Protein AF-A0A821UIB6-F1 (afdb_monomer_lite)

pLDDT: mean 70.2, std 10.63, range [47.53, 89.62]

Structure (mmCIF, N/CA/C/O backbone):
data_AF-A0A821UIB6-F1
#
_entry.id   AF-A0A821UIB6-F1
#
loop_
_atom_site.group_PDB
_atom_site.id
_atom_site.type_symbol
_atom_site.label_atom_id
_atom_site.label_alt_id
_atom_site.label_comp_id
_atom_site.label_asym_id
_atom_site.label_entity_id
_atom_site.label_seq_id
_atom_site.pdbx_PDB_ins_code
_atom_site.Cartn_x
_atom_site.Cartn_y
_atom_site.Cartn_z
_atom_site.occupancy
_atom_site.B_iso_or_equiv
_atom_site.auth_seq_id
_atom_site.auth_comp_id
_atom_site.auth_asym_id
_atom_site.auth_atom_id
_atom_site.pdbx_PDB_model_num
ATOM 1 N N . MET A 1 1 ? 37.475 3.887 54.263 1.00 48.19 1 MET A N 1
ATOM 2 C CA . MET A 1 1 ? 37.585 2.931 53.140 1.00 48.19 1 MET A CA 1
ATOM 3 C C . MET A 1 1 ? 36.994 3.563 51.880 1.00 48.19 1 MET A C 1
ATOM 5 O O . MET A 1 1 ? 35.803 3.819 51.875 1.00 48.19 1 MET A O 1
ATOM 9 N N . GLY A 1 2 ? 37.837 3.840 50.873 1.00 56.50 2 GLY A N 1
ATOM 10 C CA . GLY A 1 2 ? 37.482 4.060 49.458 1.00 56.50 2 GLY A CA 1
ATOM 11 C C . GLY A 1 2 ? 36.902 5.422 49.046 1.00 56.50 2 GLY A C 1
ATOM 12 O O . GLY A 1 2 ? 35.690 5.590 49.051 1.00 56.50 2 GLY A O 1
ATOM 13 N N . ALA A 1 3 ? 37.747 6.365 48.605 1.00 65.38 3 ALA A N 1
ATOM 14 C CA . ALA A 1 3 ? 37.301 7.509 47.800 1.00 65.38 3 ALA A CA 1
ATOM 15 C C . ALA A 1 3 ? 36.894 7.033 46.383 1.00 65.38 3 ALA A C 1
ATOM 17 O O . ALA A 1 3 ? 37.624 6.223 45.803 1.00 65.38 3 ALA A O 1
ATOM 18 N N . PRO A 1 4 ? 35.761 7.488 45.814 1.00 65.81 4 PRO A N 1
ATOM 19 C CA . PRO A 1 4 ? 35.367 7.129 44.451 1.00 65.81 4 PRO A CA 1
ATOM 20 C C . PRO A 1 4 ? 36.369 7.687 43.419 1.00 65.81 4 PRO A C 1
ATOM 22 O O . PRO A 1 4 ? 36.900 8.781 43.622 1.00 65.81 4 PRO A O 1
ATOM 25 N N . PRO A 1 5 ? 36.650 6.958 42.321 1.00 66.06 5 PRO A N 1
ATOM 26 C CA . PRO A 1 5 ? 37.671 7.345 41.354 1.00 66.06 5 PRO A CA 1
ATOM 27 C C . PRO A 1 5 ? 37.282 8.624 40.605 1.00 66.06 5 PRO A C 1
ATOM 29 O O . PRO A 1 5 ? 36.197 8.734 40.032 1.00 66.06 5 PRO A O 1
ATOM 32 N N . THR A 1 6 ? 38.206 9.581 40.594 1.00 67.56 6 THR A N 1
ATOM 33 C CA . THR A 1 6 ? 38.126 10.839 39.853 1.00 67.56 6 THR A CA 1
ATOM 34 C C . THR A 1 6 ? 38.127 10.550 38.353 1.00 67.56 6 THR A C 1
ATOM 36 O O . THR A 1 6 ? 39.151 10.178 37.782 1.00 67.56 6 THR A O 1
ATOM 39 N N . VAL A 1 7 ? 36.981 10.708 37.694 1.00 62.66 7 VAL A N 1
ATOM 40 C CA . VAL A 1 7 ? 36.903 10.614 36.232 1.00 62.66 7 VAL A CA 1
ATOM 41 C C . VAL A 1 7 ? 37.411 11.932 35.653 1.00 62.66 7 VAL A C 1
ATOM 43 O O . VAL A 1 7 ? 36.726 12.950 35.709 1.00 62.66 7 VAL A O 1
ATOM 46 N N . ALA A 1 8 ? 38.634 11.924 35.123 1.00 61.12 8 ALA A N 1
ATOM 47 C CA . ALA A 1 8 ? 39.167 13.044 34.360 1.00 61.12 8 ALA A CA 1
ATOM 48 C C . ALA A 1 8 ? 38.362 13.196 33.053 1.00 61.12 8 ALA A C 1
ATOM 50 O O . ALA A 1 8 ? 38.249 12.223 32.299 1.00 61.12 8 ALA A O 1
ATOM 51 N N . PRO A 1 9 ? 37.788 14.374 32.752 1.00 61.47 9 PRO A N 1
ATOM 52 C CA . PRO A 1 9 ? 37.114 14.586 31.480 1.00 61.47 9 PRO A CA 1
ATOM 53 C C . PRO A 1 9 ? 38.141 14.530 30.341 1.00 61.47 9 PRO A C 1
ATOM 55 O O . PRO A 1 9 ? 39.069 15.335 30.284 1.00 61.47 9 PRO A O 1
ATOM 58 N N . MET A 1 10 ? 37.976 13.572 29.426 1.00 54.94 10 MET A N 1
ATOM 59 C CA . MET A 1 10 ? 38.761 13.499 28.195 1.00 54.94 10 MET A CA 1
ATOM 60 C C . MET A 1 10 ? 38.297 14.610 27.249 1.00 54.94 10 MET A C 1
ATOM 62 O O . MET A 1 10 ? 37.243 14.527 26.620 1.00 54.94 10 MET A O 1
ATOM 66 N N . THR A 1 11 ? 39.084 15.677 27.180 1.00 58.53 11 THR A N 1
ATOM 67 C CA . THR A 1 11 ? 38.925 16.788 26.246 1.00 58.53 11 THR A CA 1
ATOM 68 C C . THR A 1 11 ? 39.473 16.398 24.873 1.00 58.53 11 THR A C 1
ATOM 70 O O . THR A 1 11 ? 40.671 16.195 24.698 1.00 58.53 11 THR A O 1
ATOM 73 N N . SER A 1 12 ? 38.613 16.337 23.853 1.00 56.41 12 SER A N 1
ATOM 74 C CA . SER A 1 12 ? 39.057 16.429 22.458 1.00 56.41 12 SER A CA 1
ATOM 75 C C . SER A 1 12 ? 38.206 17.444 21.698 1.00 56.41 12 SER A C 1
ATOM 77 O O . SER A 1 12 ? 37.132 17.137 21.184 1.00 56.41 12 SER A O 1
ATOM 79 N N . GLY A 1 13 ? 38.705 18.671 21.647 1.00 47.53 13 GLY A N 1
ATOM 80 C CA . GLY A 1 13 ? 38.181 19.773 20.853 1.00 47.53 13 GLY A CA 1
ATOM 81 C C . GLY A 1 13 ? 39.009 21.002 21.189 1.00 47.53 13 GLY A C 1
ATOM 82 O O . GLY A 1 13 ? 39.041 21.399 22.348 1.00 47.53 13 GLY A O 1
ATOM 83 N N . ALA A 1 14 ? 39.752 21.538 20.216 1.00 60.16 14 ALA A N 1
ATOM 84 C CA . ALA A 1 14 ? 40.573 22.730 20.413 1.00 60.16 14 ALA A CA 1
ATOM 85 C C . ALA A 1 14 ? 39.730 23.840 21.061 1.00 60.16 14 ALA A C 1
ATOM 87 O O . ALA A 1 14 ? 38.625 24.120 20.592 1.00 60.16 14 ALA A O 1
ATOM 88 N N . ALA A 1 15 ? 40.236 24.397 22.165 1.00 56.16 15 ALA A N 1
ATOM 89 C CA . ALA A 1 15 ? 39.497 25.317 23.016 1.00 56.16 15 ALA A CA 1
ATOM 90 C C . ALA A 1 15 ? 38.978 26.518 22.202 1.00 56.16 15 ALA A C 1
ATOM 92 O O . ALA A 1 15 ? 39.762 27.124 21.466 1.00 56.16 15 ALA A O 1
ATOM 93 N N . PRO A 1 16 ? 37.683 26.869 22.308 1.00 56.22 16 PRO A N 1
ATOM 94 C CA . PRO A 1 16 ? 37.189 28.123 21.762 1.00 56.22 16 PRO A CA 1
ATOM 95 C C . PRO A 1 16 ? 37.888 29.273 22.490 1.00 56.22 16 PRO A C 1
ATOM 97 O O . PRO A 1 16 ? 37.825 29.363 23.715 1.00 56.22 16 PRO A O 1
ATOM 100 N N . THR A 1 17 ? 38.583 30.135 21.753 1.00 62.94 17 THR A N 1
ATOM 101 C CA . THR A 1 17 ? 39.105 31.387 22.303 1.00 62.94 17 THR A CA 1
ATOM 102 C C . THR A 1 17 ? 37.937 32.352 22.468 1.00 62.94 17 THR A C 1
ATOM 104 O O . THR A 1 17 ? 37.183 32.577 21.521 1.00 62.94 17 THR A O 1
ATOM 107 N N . VAL A 1 18 ? 37.752 32.844 23.691 1.00 55.81 18 VAL A N 1
ATOM 108 C CA . VAL A 1 18 ? 36.737 33.841 24.039 1.00 55.81 18 VAL A CA 1
ATOM 109 C C . VAL A 1 18 ? 37.412 35.204 23.9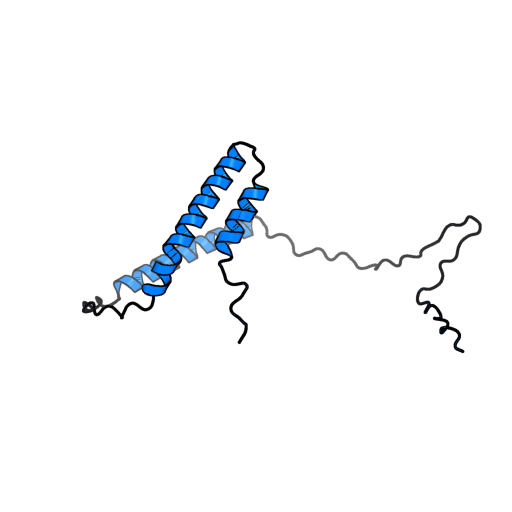50 1.00 55.81 18 VAL A C 1
ATOM 111 O O . VAL A 1 18 ? 38.425 35.417 24.617 1.00 55.81 18 VAL A O 1
ATOM 114 N N . ASP A 1 19 ? 36.888 36.090 23.107 1.00 61.47 19 ASP A N 1
ATOM 115 C CA . ASP A 1 19 ? 37.375 37.471 23.013 1.00 61.47 19 ASP A CA 1
ATOM 116 C C . ASP A 1 19 ? 36.957 38.260 24.276 1.00 61.47 19 ASP A C 1
ATOM 118 O O . ASP A 1 19 ? 36.063 37.828 25.003 1.00 61.47 19 ASP A O 1
ATOM 122 N N . GLU A 1 20 ? 37.574 39.412 24.567 1.00 64.12 20 GLU A N 1
ATOM 123 C CA . GLU A 1 20 ? 37.358 40.175 25.823 1.00 64.12 20 GLU A CA 1
ATOM 124 C C . GLU A 1 20 ? 35.892 40.607 26.066 1.00 64.12 20 GLU A C 1
ATOM 126 O O . GLU A 1 20 ? 35.509 40.925 27.189 1.00 64.12 20 GLU A O 1
ATOM 131 N N . GLU A 1 21 ? 35.044 40.533 25.037 1.00 67.56 21 GLU A N 1
ATOM 132 C CA . GLU A 1 21 ? 33.600 40.804 25.085 1.00 67.56 21 GLU A CA 1
ATOM 133 C C . GLU A 1 21 ? 32.722 39.536 25.199 1.00 67.56 21 GLU A C 1
ATOM 135 O O . GLU A 1 21 ? 31.495 39.615 25.159 1.00 67.56 21 GLU A O 1
ATOM 140 N N . GLY A 1 22 ? 33.315 38.347 25.349 1.00 61.38 22 GLY A N 1
ATOM 141 C CA . GLY A 1 22 ? 32.582 37.094 25.569 1.00 61.38 22 GLY A CA 1
ATOM 142 C C . GLY A 1 22 ? 32.118 36.362 24.302 1.00 61.38 22 GLY A C 1
ATOM 143 O O . GLY A 1 22 ? 31.406 35.360 24.402 1.00 61.38 22 GLY A O 1
ATOM 144 N N . PHE A 1 23 ? 32.508 36.815 23.108 1.00 66.06 23 PHE A N 1
ATOM 145 C CA . PHE A 1 23 ? 32.140 36.160 21.850 1.00 66.06 23 PHE A CA 1
ATOM 146 C C . PHE A 1 23 ? 33.107 35.023 21.491 1.00 66.06 23 PHE A C 1
ATOM 148 O O . PHE A 1 23 ? 34.322 35.140 21.636 1.00 66.06 23 PHE A O 1
ATOM 155 N N . ILE A 1 24 ? 32.555 33.906 21.005 1.00 68.81 24 ILE A N 1
ATOM 156 C CA . ILE A 1 24 ? 33.326 32.752 20.527 1.00 68.81 24 ILE A CA 1
ATOM 157 C C . ILE A 1 24 ? 33.501 32.870 19.012 1.00 68.81 24 ILE A C 1
ATOM 159 O O . ILE A 1 24 ? 32.530 32.766 18.257 1.00 68.81 24 ILE A O 1
ATOM 163 N N . THR A 1 25 ? 34.738 33.017 18.543 1.00 68.31 25 THR A N 1
ATOM 164 C CA . THR A 1 25 ? 35.051 33.050 17.110 1.00 68.31 25 THR A CA 1
ATOM 165 C C . THR A 1 25 ? 35.325 31.642 16.562 1.00 68.31 25 THR A C 1
ATOM 167 O O . THR A 1 25 ? 36.347 31.014 16.831 1.00 68.31 25 THR A O 1
ATOM 170 N N . VAL A 1 26 ? 34.405 31.116 15.740 1.00 75.62 26 VAL A N 1
ATOM 171 C CA . VAL A 1 26 ? 34.537 29.789 15.105 1.00 75.62 26 VAL A CA 1
ATOM 172 C C . VAL A 1 26 ? 35.012 29.927 13.655 1.00 75.62 26 VAL A C 1
ATOM 174 O O . VAL A 1 26 ? 34.291 30.414 12.784 1.00 75.62 26 VAL A O 1
ATOM 177 N N . ARG A 1 27 ? 36.229 29.455 13.349 1.00 71.31 27 ARG A N 1
ATOM 178 C CA . ARG A 1 27 ? 36.763 29.446 11.973 1.00 71.31 27 ARG A CA 1
ATOM 179 C C . ARG A 1 27 ? 36.246 28.232 11.196 1.00 71.31 27 ARG A C 1
ATOM 181 O O . ARG A 1 27 ? 36.767 27.127 11.330 1.00 71.31 27 ARG A O 1
ATOM 188 N N . HIS A 1 28 ? 35.266 28.435 10.318 1.00 71.69 28 HIS A N 1
ATOM 189 C CA . HIS A 1 28 ? 34.801 27.390 9.401 1.00 71.69 28 HIS A CA 1
ATOM 190 C C . HIS A 1 28 ? 35.640 27.338 8.115 1.00 71.69 28 HIS A C 1
ATOM 192 O O . HIS A 1 28 ? 35.744 28.317 7.377 1.00 71.69 28 HIS A O 1
ATOM 198 N N . ARG A 1 29 ? 36.201 26.163 7.793 1.00 75.75 29 ARG A N 1
ATOM 199 C CA . ARG A 1 29 ? 36.862 25.907 6.503 1.00 75.75 29 ARG A CA 1
ATOM 200 C C . ARG A 1 29 ? 35.861 25.309 5.515 1.00 75.75 29 ARG A C 1
ATOM 202 O O . ARG A 1 29 ? 35.551 24.122 5.588 1.00 75.75 29 ARG A O 1
ATOM 209 N N . THR A 1 30 ? 35.379 26.100 4.561 1.00 75.12 30 THR A N 1
ATOM 210 C CA . THR A 1 30 ? 34.566 25.579 3.452 1.00 75.12 30 THR A CA 1
ATOM 211 C C . THR A 1 30 ? 35.466 24.997 2.358 1.00 75.12 30 THR A C 1
ATOM 213 O O . THR A 1 30 ? 36.531 25.532 2.038 1.00 75.12 30 THR A O 1
ATOM 216 N N . ARG A 1 31 ? 35.075 23.852 1.782 1.00 75.56 31 ARG A N 1
ATOM 217 C CA . ARG A 1 31 ? 35.792 23.279 0.633 1.00 75.56 31 ARG A CA 1
ATOM 218 C C . ARG A 1 31 ? 35.533 24.163 -0.588 1.00 75.56 31 ARG A C 1
ATOM 220 O O . ARG A 1 31 ? 34.390 24.274 -1.021 1.00 75.56 31 ARG A O 1
ATOM 227 N N . ARG A 1 32 ? 36.586 24.727 -1.193 1.00 72.81 32 ARG A N 1
ATOM 228 C CA . ARG A 1 32 ? 36.528 25.374 -2.519 1.00 72.81 32 ARG A CA 1
ATOM 229 C C . ARG A 1 32 ? 36.442 24.312 -3.623 1.00 72.81 32 ARG A C 1
ATOM 231 O O . ARG A 1 32 ? 37.330 24.188 -4.456 1.00 72.81 32 ARG A O 1
ATOM 238 N N . GLY A 1 33 ? 35.421 23.464 -3.569 1.00 77.00 33 GLY A N 1
ATOM 239 C CA . GLY A 1 33 ? 35.109 22.535 -4.649 1.00 77.00 33 GLY A CA 1
ATOM 240 C C . GLY A 1 33 ? 34.140 23.203 -5.614 1.00 77.00 33 GLY A C 1
ATOM 241 O O . GLY A 1 33 ? 33.100 23.696 -5.184 1.00 77.00 33 GLY A O 1
ATOM 242 N N . GLY A 1 34 ? 34.458 23.222 -6.909 1.00 77.75 34 GLY A N 1
ATOM 243 C CA . GLY A 1 34 ? 33.495 23.643 -7.924 1.00 77.75 34 GLY A CA 1
ATOM 244 C C . GLY A 1 34 ? 32.241 22.766 -7.861 1.00 77.75 34 GLY A C 1
ATOM 245 O O . GLY A 1 34 ? 32.342 21.537 -7.813 1.00 77.75 34 GLY A O 1
ATOM 246 N N . ARG A 1 35 ? 31.052 23.382 -7.863 1.00 73.50 3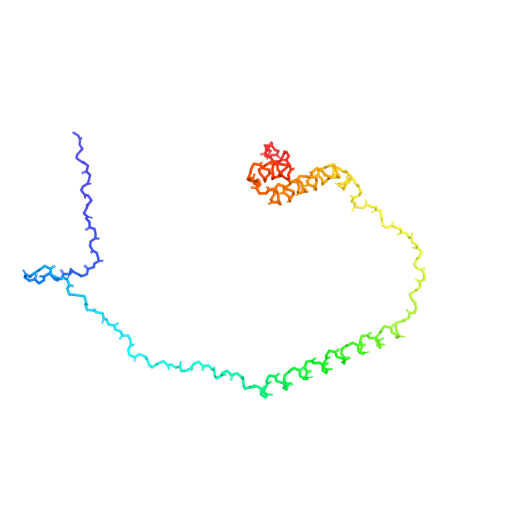5 ARG A N 1
ATOM 247 C CA . ARG A 1 35 ? 29.786 22.658 -8.049 1.00 73.50 35 ARG A CA 1
ATOM 248 C C . ARG A 1 35 ? 29.781 22.093 -9.467 1.00 73.50 35 ARG A C 1
ATOM 250 O O . ARG A 1 35 ? 29.431 22.800 -10.411 1.00 73.50 35 ARG A O 1
ATOM 257 N N . LYS A 1 36 ? 30.187 20.829 -9.632 1.00 76.12 36 LYS A N 1
ATOM 258 C CA . LYS A 1 36 ? 29.960 20.114 -10.893 1.00 76.12 36 LYS A CA 1
ATOM 259 C C . LYS A 1 36 ? 28.458 20.157 -11.172 1.00 76.12 36 LYS A C 1
ATOM 261 O O . LYS A 1 36 ? 27.663 19.763 -10.319 1.00 76.12 36 LYS A O 1
ATOM 266 N N . ARG A 1 37 ? 28.074 20.700 -12.330 1.00 75.25 37 ARG A N 1
ATOM 267 C CA . ARG A 1 37 ? 26.682 20.660 -12.789 1.00 75.25 37 ARG A CA 1
ATOM 268 C C . ARG A 1 37 ? 26.291 19.183 -12.898 1.00 75.25 37 ARG A C 1
ATOM 270 O O . ARG A 1 37 ? 27.064 18.393 -13.436 1.00 75.25 37 ARG A O 1
ATOM 277 N N . GLY A 1 38 ? 25.148 18.813 -12.322 1.00 75.00 38 GLY A N 1
ATOM 278 C CA . GLY A 1 38 ? 24.583 17.476 -12.505 1.00 75.00 38 GLY A CA 1
ATOM 279 C C . GLY A 1 38 ? 24.308 17.206 -13.989 1.00 75.00 38 GLY A C 1
ATOM 280 O O . GLY A 1 38 ? 24.298 18.155 -14.780 1.00 75.00 38 GLY A O 1
ATOM 281 N N . PRO A 1 39 ? 24.118 15.938 -14.386 1.00 76.44 39 PRO A N 1
ATOM 282 C CA . PRO A 1 39 ? 23.803 15.601 -15.771 1.00 76.44 39 PRO A CA 1
ATOM 283 C C . PRO A 1 39 ? 22.602 16.425 -16.252 1.00 76.44 39 PRO A C 1
ATOM 285 O O . PRO A 1 39 ? 21.634 16.611 -15.512 1.00 76.44 39 PRO A O 1
ATOM 288 N N . ALA A 1 40 ? 22.704 16.964 -17.470 1.00 72.81 40 ALA A N 1
ATOM 289 C CA . ALA A 1 40 ? 21.653 17.776 -18.066 1.00 72.81 40 ALA A CA 1
ATOM 290 C C . ALA A 1 40 ? 20.341 16.982 -18.092 1.00 72.81 40 ALA A C 1
ATOM 292 O O . ALA A 1 40 ? 20.331 15.807 -18.462 1.00 72.81 40 ALA A O 1
ATOM 293 N N . ALA A 1 41 ? 19.246 17.622 -17.679 1.00 65.69 41 ALA A N 1
ATOM 294 C CA . ALA A 1 41 ? 17.927 17.017 -17.766 1.00 65.69 41 ALA A CA 1
ATOM 295 C C . ALA A 1 41 ? 17.658 16.607 -19.229 1.00 65.69 41 ALA A C 1
ATOM 297 O O . ALA A 1 41 ? 17.958 17.391 -20.136 1.00 65.69 41 ALA A O 1
ATOM 298 N N . PRO A 1 42 ? 17.138 15.391 -1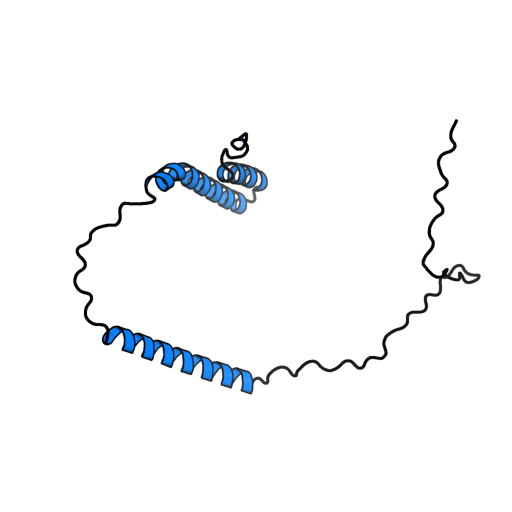9.476 1.00 63.50 42 PRO A N 1
ATOM 299 C CA . PRO A 1 42 ? 16.883 14.916 -20.828 1.00 63.50 42 PRO A CA 1
ATOM 300 C C . PRO A 1 42 ? 15.898 15.855 -21.524 1.00 63.50 42 PRO A C 1
ATOM 302 O O . PRO A 1 42 ? 14.855 16.199 -20.960 1.00 63.50 42 PRO A O 1
ATOM 305 N N . SER A 1 43 ? 16.247 16.275 -22.742 1.00 79.06 43 SER A N 1
ATOM 306 C CA . SER A 1 43 ? 15.437 17.201 -23.530 1.00 79.06 43 SER A CA 1
ATOM 307 C C . SER A 1 43 ? 14.047 16.621 -23.799 1.00 79.06 43 SER A C 1
ATOM 309 O O . SER A 1 43 ? 13.871 15.405 -23.885 1.00 79.06 43 SER A O 1
ATOM 311 N N . LEU A 1 44 ? 13.050 17.495 -23.946 1.00 75.31 44 LEU A N 1
ATOM 312 C CA . LEU A 1 44 ? 11.664 17.091 -24.214 1.00 75.31 44 LEU A CA 1
ATOM 313 C C . LEU A 1 44 ? 11.563 16.190 -25.461 1.00 75.31 44 LEU A C 1
ATOM 315 O O . LEU A 1 44 ? 10.905 15.156 -25.417 1.00 75.31 44 LEU A O 1
ATOM 319 N N . ALA A 1 45 ? 12.348 16.482 -26.502 1.00 73.50 45 ALA A N 1
ATOM 320 C CA . ALA A 1 45 ? 12.451 15.644 -27.699 1.00 73.50 45 ALA A CA 1
ATOM 321 C C . ALA A 1 45 ? 12.985 14.222 -27.413 1.00 73.50 45 ALA A C 1
ATOM 323 O O . ALA A 1 45 ? 12.532 13.250 -28.015 1.00 73.50 45 ALA A O 1
ATOM 324 N N . ALA A 1 46 ? 13.920 14.069 -26.467 1.00 72.50 46 ALA A N 1
ATOM 325 C CA . ALA A 1 46 ? 14.443 12.757 -26.079 1.00 72.50 46 ALA A CA 1
ATOM 326 C C . ALA A 1 46 ? 13.414 11.932 -25.283 1.00 72.50 46 ALA A C 1
ATOM 328 O O . ALA A 1 46 ? 13.398 10.703 -25.371 1.00 72.50 46 ALA A O 1
ATOM 329 N N . GLN A 1 47 ? 12.530 12.594 -24.531 1.00 75.19 47 GLN A N 1
ATOM 330 C CA . GLN A 1 47 ? 11.463 11.929 -23.778 1.00 75.19 47 GLN A CA 1
ATOM 331 C C . GLN A 1 47 ? 10.336 11.444 -24.700 1.00 75.19 47 GLN A C 1
ATOM 333 O O . GLN A 1 47 ? 9.827 10.337 -24.520 1.00 75.19 47 GLN A O 1
ATOM 338 N N . GLU A 1 48 ? 9.994 12.222 -25.726 1.00 81.06 48 GLU A N 1
ATOM 339 C CA . GLU A 1 48 ? 8.986 11.847 -26.724 1.00 81.06 48 GLU A CA 1
ATOM 340 C C . GLU A 1 48 ? 9.447 10.671 -27.594 1.00 81.06 48 GLU A C 1
ATOM 342 O O . GLU A 1 48 ? 8.697 9.706 -27.768 1.00 81.06 48 GLU A O 1
ATOM 347 N N . ALA A 1 49 ? 10.707 10.679 -28.044 1.00 74.50 49 ALA A N 1
ATOM 348 C CA . ALA A 1 49 ? 11.290 9.560 -28.786 1.00 74.50 49 ALA A CA 1
ATOM 349 C C . ALA A 1 49 ? 11.349 8.269 -27.945 1.00 74.50 49 ALA A C 1
ATOM 351 O O . ALA A 1 49 ? 11.011 7.188 -28.431 1.00 74.50 49 ALA A O 1
ATOM 352 N N . SER A 1 50 ? 11.713 8.384 -26.662 1.00 74.69 50 SER A N 1
ATOM 353 C CA . SER A 1 50 ? 11.742 7.248 -25.729 1.00 74.69 50 SER A CA 1
ATOM 354 C C . SER A 1 50 ? 10.342 6.667 -25.486 1.00 74.69 50 SER A C 1
ATOM 356 O O . SER A 1 50 ? 10.153 5.448 -25.487 1.00 74.69 50 SER A O 1
ATOM 358 N N . ARG A 1 51 ? 9.321 7.527 -25.370 1.00 79.75 51 ARG A N 1
ATOM 359 C CA . ARG A 1 51 ? 7.922 7.102 -25.223 1.00 79.75 51 ARG A CA 1
ATOM 360 C C . ARG A 1 51 ? 7.400 6.389 -26.471 1.00 79.75 51 ARG A C 1
ATOM 362 O O . ARG A 1 51 ? 6.754 5.351 -26.336 1.00 79.75 51 ARG A O 1
ATOM 369 N N . ALA A 1 52 ? 7.682 6.914 -27.664 1.00 79.69 52 ALA A N 1
ATOM 370 C CA . ALA A 1 52 ? 7.290 6.270 -28.917 1.00 79.69 52 ALA A CA 1
ATOM 371 C C . ALA A 1 52 ? 7.943 4.883 -29.054 1.00 79.69 52 ALA A C 1
ATOM 373 O O . ALA A 1 52 ? 7.249 3.895 -29.296 1.00 79.69 52 ALA A O 1
ATOM 374 N N . ALA A 1 53 ? 9.250 4.778 -28.791 1.00 76.50 53 ALA A N 1
ATOM 375 C CA . ALA A 1 53 ? 9.975 3.508 -28.824 1.00 76.50 53 ALA A CA 1
ATOM 376 C C . ALA A 1 53 ? 9.403 2.468 -27.841 1.00 76.50 53 ALA A C 1
ATOM 378 O O . ALA A 1 53 ? 9.253 1.296 -28.194 1.00 76.50 53 ALA A O 1
ATOM 379 N N . ALA A 1 54 ? 9.017 2.894 -26.634 1.00 76.75 54 ALA A N 1
ATOM 380 C CA . ALA A 1 54 ? 8.408 2.013 -25.641 1.00 76.75 54 ALA A CA 1
ATOM 381 C C . ALA A 1 54 ? 7.049 1.454 -26.102 1.00 76.75 54 ALA A C 1
ATOM 383 O O . ALA A 1 54 ? 6.780 0.266 -25.921 1.00 76.75 54 ALA A O 1
ATOM 384 N N . LEU A 1 55 ? 6.206 2.273 -26.739 1.00 82.62 55 LEU A N 1
ATOM 385 C CA . LEU A 1 55 ? 4.909 1.823 -27.258 1.00 82.62 55 LEU A CA 1
ATOM 386 C C . LEU A 1 55 ? 5.069 0.825 -28.414 1.00 82.62 55 LEU A C 1
ATOM 388 O O . LEU A 1 55 ? 4.373 -0.194 -28.448 1.00 82.62 55 LEU A O 1
ATOM 392 N N . HIS A 1 56 ? 6.027 1.063 -29.314 1.00 82.62 56 HIS A N 1
ATOM 393 C CA . HIS A 1 56 ? 6.333 0.128 -30.398 1.00 82.62 56 HIS A CA 1
ATOM 394 C C . HIS A 1 56 ? 6.837 -1.223 -29.865 1.00 82.62 56 HIS A C 1
ATOM 396 O O . HIS A 1 56 ? 6.354 -2.269 -30.304 1.00 82.62 56 HIS A O 1
ATOM 402 N N . ALA A 1 57 ? 7.715 -1.226 -28.858 1.00 83.81 57 ALA A N 1
ATOM 403 C CA . ALA A 1 57 ? 8.232 -2.456 -28.255 1.00 83.81 57 ALA A CA 1
ATOM 404 C C . ALA A 1 57 ? 7.139 -3.297 -27.566 1.00 83.81 57 ALA A C 1
ATOM 406 O O . ALA A 1 57 ? 7.101 -4.516 -27.733 1.00 83.81 57 ALA A O 1
ATOM 407 N N . VAL A 1 58 ? 6.211 -2.658 -26.844 1.00 84.25 58 VAL A N 1
ATOM 408 C CA . VAL A 1 58 ? 5.096 -3.359 -26.181 1.00 84.25 58 VAL A CA 1
ATOM 409 C C . VAL A 1 58 ? 4.149 -3.986 -27.206 1.00 84.25 58 VAL A C 1
ATOM 411 O O . VAL A 1 58 ? 3.723 -5.127 -27.031 1.00 84.25 58 VAL A O 1
ATOM 414 N N . SER A 1 59 ? 3.853 -3.281 -28.302 1.00 85.38 59 SER A N 1
ATOM 415 C CA . SER A 1 59 ? 2.997 -3.824 -29.366 1.00 85.38 59 SER A CA 1
ATOM 416 C C . SER A 1 59 ? 3.609 -5.062 -30.039 1.00 85.38 59 SER A C 1
ATOM 418 O O . SER A 1 59 ? 2.901 -6.038 -30.294 1.00 85.38 59 SER A O 1
ATOM 420 N N . ALA A 1 60 ? 4.931 -5.069 -30.237 1.00 83.75 60 ALA A N 1
ATOM 421 C CA . ALA A 1 60 ? 5.654 -6.211 -30.784 1.00 83.75 60 ALA A CA 1
ATOM 422 C C . ALA A 1 60 ? 5.685 -7.407 -29.811 1.00 83.75 60 ALA A C 1
ATOM 424 O O . ALA A 1 60 ? 5.504 -8.546 -30.242 1.00 83.75 60 ALA A O 1
ATOM 425 N N . ASP A 1 61 ? 5.849 -7.172 -28.502 1.00 84.19 61 ASP A N 1
ATOM 426 C CA . ASP A 1 61 ? 5.823 -8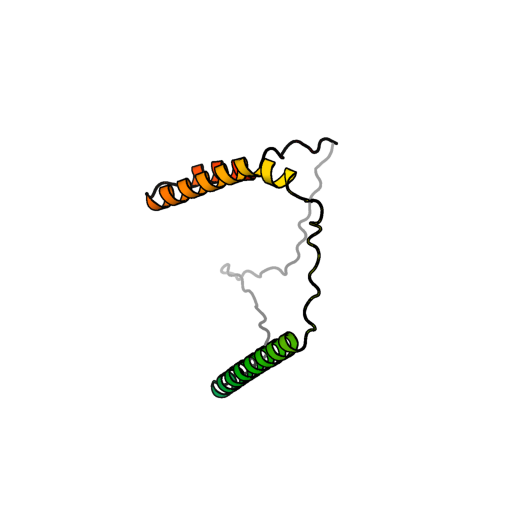.245 -27.492 1.00 84.19 61 ASP A CA 1
ATOM 427 C C . ASP A 1 61 ? 4.444 -8.918 -27.401 1.00 84.19 61 ASP A C 1
ATOM 429 O O . ASP A 1 61 ? 4.334 -10.146 -27.364 1.00 84.19 61 ASP A O 1
ATOM 433 N N . VAL A 1 62 ? 3.368 -8.125 -27.447 1.00 86.75 62 VAL A N 1
ATOM 434 C CA . VAL A 1 62 ? 1.993 -8.647 -27.448 1.00 86.75 62 VAL A CA 1
ATOM 435 C C . VAL A 1 62 ? 1.716 -9.474 -28.707 1.00 86.75 62 VAL A C 1
ATOM 437 O O . VAL A 1 62 ? 1.144 -10.563 -28.601 1.00 86.75 62 VAL A O 1
ATOM 440 N N . ALA A 1 63 ? 2.165 -9.016 -29.879 1.00 81.44 63 ALA A N 1
ATOM 441 C CA . ALA A 1 63 ? 2.017 -9.756 -31.133 1.00 81.44 63 ALA A CA 1
ATOM 442 C C . ALA A 1 63 ? 2.784 -11.092 -31.115 1.00 81.44 63 ALA A C 1
ATOM 444 O O . ALA A 1 63 ? 2.235 -12.130 -31.494 1.00 81.44 63 ALA A O 1
ATOM 445 N N . ASN A 1 64 ? 4.016 -11.102 -30.598 1.00 81.81 64 ASN A N 1
ATOM 446 C CA . ASN A 1 64 ? 4.821 -12.319 -30.474 1.00 81.81 64 ASN A CA 1
ATOM 447 C C . ASN A 1 64 ? 4.228 -13.310 -29.463 1.00 81.81 64 ASN A C 1
ATOM 449 O O . ASN A 1 64 ? 4.205 -14.518 -29.717 1.00 81.81 64 ASN A O 1
ATOM 453 N N . ARG A 1 65 ? 3.681 -12.817 -28.345 1.00 76.44 65 ARG A N 1
ATOM 454 C CA . ARG A 1 65 ? 2.990 -13.658 -27.357 1.00 76.44 65 ARG A CA 1
ATOM 455 C C . ARG A 1 65 ? 1.714 -14.278 -27.928 1.00 76.44 65 ARG A C 1
ATOM 457 O O . ARG A 1 65 ? 1.452 -15.456 -27.688 1.00 76.44 65 ARG A O 1
ATOM 464 N N . ALA A 1 66 ? 0.946 -13.518 -28.708 1.00 75.50 66 ALA A N 1
ATOM 465 C CA . ALA A 1 66 ? -0.241 -14.027 -29.390 1.00 75.50 66 ALA A CA 1
ATOM 466 C C . ALA A 1 66 ? 0.118 -15.099 -30.437 1.00 75.50 66 ALA A C 1
ATOM 468 O O . ALA A 1 66 ? -0.528 -16.144 -30.492 1.00 75.50 66 ALA A O 1
ATOM 469 N N . ALA A 1 67 ? 1.192 -14.893 -31.205 1.00 74.06 67 ALA A N 1
ATOM 470 C CA . ALA A 1 67 ? 1.676 -15.869 -32.182 1.00 74.06 67 ALA A CA 1
ATOM 471 C C . ALA A 1 67 ? 2.225 -17.159 -31.537 1.00 74.06 67 ALA A C 1
ATOM 473 O O . ALA A 1 67 ? 2.124 -18.238 -32.122 1.00 74.06 67 ALA A O 1
ATOM 474 N N . ALA A 1 68 ? 2.790 -17.074 -30.329 1.00 70.88 68 ALA A N 1
ATOM 475 C CA . ALA A 1 68 ? 3.234 -18.247 -29.576 1.00 70.88 68 ALA A CA 1
ATOM 476 C C . ALA A 1 68 ? 2.055 -19.090 -29.055 1.00 70.88 68 ALA A C 1
ATOM 478 O O . ALA A 1 68 ? 2.141 -20.317 -29.021 1.00 70.88 68 ALA A O 1
ATOM 479 N N . ALA A 1 69 ? 0.938 -18.451 -28.692 1.00 68.31 69 ALA A N 1
ATOM 480 C CA . ALA A 1 69 ? -0.252 -19.138 -28.194 1.00 68.31 69 ALA A CA 1
ATOM 481 C C . ALA A 1 69 ? -0.993 -19.937 -29.282 1.00 68.31 69 ALA A C 1
ATOM 483 O O . ALA A 1 69 ? -1.571 -20.979 -28.985 1.00 68.31 69 ALA A O 1
ATOM 484 N N . THR A 1 70 ? -0.959 -19.489 -30.541 1.00 66.38 70 THR A N 1
ATOM 485 C CA . THR A 1 70 ? -1.667 -20.145 -31.658 1.00 66.38 70 THR A CA 1
ATOM 486 C C . THR A 1 70 ? -0.907 -21.318 -32.280 1.00 66.38 70 THR A C 1
ATOM 488 O O . THR A 1 70 ? -1.507 -22.118 -32.993 1.00 66.38 70 THR A O 1
ATOM 491 N N . LYS A 1 71 ? 0.394 -21.460 -31.993 1.00 66.50 71 LYS A N 1
ATOM 492 C CA . LYS A 1 71 ? 1.222 -22.604 -32.421 1.00 66.50 71 LYS A CA 1
ATOM 493 C C . LYS A 1 71 ? 1.347 -23.704 -31.363 1.00 66.50 71 LYS A C 1
ATOM 495 O O . LYS A 1 71 ? 1.997 -24.716 -31.619 1.00 66.50 71 LYS A O 1
ATOM 500 N N . ALA A 1 72 ? 0.762 -23.520 -30.180 1.00 56.19 72 ALA A N 1
ATOM 501 C CA . ALA A 1 72 ? 0.783 -24.542 -29.145 1.00 56.19 72 ALA A CA 1
ATOM 502 C C . ALA A 1 72 ? -0.141 -25.711 -29.551 1.00 56.19 72 ALA A C 1
ATOM 504 O O . ALA A 1 72 ? -1.304 -25.467 -29.884 1.00 56.19 72 ALA A O 1
ATOM 505 N N . PRO A 1 73 ? 0.336 -26.971 -29.542 1.00 63.41 73 PRO A N 1
ATOM 506 C CA . PRO A 1 73 ? -0.518 -28.126 -29.803 1.00 63.41 73 PRO A CA 1
ATOM 507 C C . PRO A 1 73 ? -1.672 -28.138 -28.798 1.00 63.41 73 PRO A C 1
ATOM 509 O O . PRO A 1 73 ? -1.466 -27.841 -27.618 1.00 63.41 73 PRO A O 1
ATOM 512 N N . ALA A 1 74 ? -2.884 -28.451 -29.271 1.00 64.06 74 ALA A N 1
ATOM 513 C CA . ALA A 1 74 ? -4.078 -2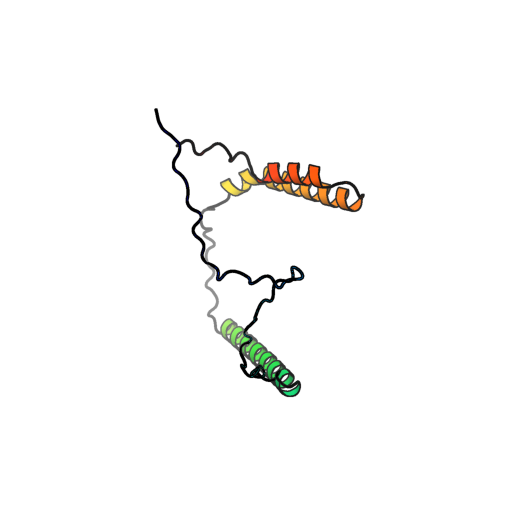8.482 -28.433 1.00 64.06 74 ALA A CA 1
ATOM 514 C C . ALA A 1 74 ? -3.785 -29.290 -27.155 1.00 64.06 74 ALA A C 1
ATOM 516 O O . ALA A 1 74 ? -3.336 -30.437 -27.263 1.00 64.06 74 ALA A O 1
ATOM 517 N N . PRO A 1 75 ? -3.978 -28.715 -25.952 1.00 62.44 75 PRO A N 1
ATOM 518 C CA . PRO A 1 75 ? -3.699 -29.436 -24.724 1.00 62.44 75 PRO A CA 1
ATOM 519 C C . PRO A 1 75 ? -4.599 -30.669 -24.698 1.00 62.44 75 PRO A C 1
ATOM 521 O O . PRO A 1 75 ? -5.825 -30.545 -24.718 1.00 62.44 75 PRO A O 1
ATOM 524 N N . ALA A 1 76 ? -3.985 -31.856 -24.688 1.00 68.50 76 ALA A N 1
ATOM 525 C CA . ALA A 1 76 ? -4.705 -33.108 -24.519 1.00 68.50 76 ALA A CA 1
ATOM 526 C C . ALA A 1 76 ? -5.648 -32.968 -23.309 1.00 68.50 76 ALA A C 1
ATOM 528 O O . ALA A 1 76 ? -5.226 -32.412 -22.289 1.00 68.50 76 ALA A O 1
ATOM 529 N N . PRO A 1 77 ? -6.916 -33.405 -23.404 1.00 63.69 77 PRO A N 1
ATOM 530 C CA . PRO A 1 77 ? -7.881 -33.232 -22.330 1.00 63.69 77 PRO A CA 1
ATOM 531 C C . PRO A 1 77 ? -7.376 -33.954 -21.079 1.00 63.69 77 PRO A C 1
ATOM 533 O O . PRO A 1 77 ? -7.421 -35.177 -20.974 1.00 63.69 77 PRO A O 1
ATOM 536 N N . ILE A 1 78 ? -6.857 -33.179 -20.129 1.00 66.94 78 ILE A N 1
ATOM 537 C CA . ILE A 1 78 ? -6.355 -33.689 -18.859 1.00 66.94 78 ILE A CA 1
ATOM 538 C C . ILE A 1 78 ? -7.570 -34.220 -18.094 1.00 66.94 78 ILE A C 1
ATOM 540 O O . ILE A 1 78 ? -8.436 -33.443 -17.678 1.00 66.94 78 ILE A O 1
ATOM 544 N N . LEU A 1 79 ? -7.644 -35.543 -17.910 1.00 62.12 79 LEU A N 1
ATOM 545 C CA . LEU A 1 79 ? -8.536 -36.160 -16.929 1.00 62.12 79 LEU A CA 1
ATOM 546 C C . LEU A 1 79 ? -8.319 -35.427 -15.602 1.00 62.12 79 LEU A C 1
ATOM 548 O O . LEU A 1 79 ? -7.207 -35.404 -15.078 1.00 62.12 79 LEU A O 1
ATOM 552 N N . ARG A 1 80 ? -9.360 -34.760 -15.089 1.00 64.62 80 ARG A N 1
ATOM 553 C CA . ARG A 1 80 ? -9.300 -33.911 -13.890 1.00 64.62 80 ARG A CA 1
ATOM 554 C C . ARG A 1 80 ? -9.081 -34.755 -12.629 1.00 64.62 80 ARG A C 1
ATOM 556 O O . ARG A 1 80 ? -9.971 -34.856 -11.789 1.00 64.62 80 ARG A O 1
ATOM 563 N N . THR A 1 81 ? -7.907 -35.346 -12.447 1.00 60.91 81 THR A N 1
ATOM 564 C CA . THR A 1 81 ? -7.506 -35.880 -11.145 1.00 60.91 81 THR A CA 1
ATOM 565 C C . THR A 1 81 ? -7.089 -34.697 -10.286 1.00 60.91 81 THR A C 1
ATOM 567 O O . THR A 1 81 ? -5.960 -34.210 -10.357 1.00 60.91 81 THR A O 1
ATOM 570 N N . ALA A 1 82 ? -8.054 -34.168 -9.534 1.00 64.06 82 ALA A N 1
ATOM 571 C CA . ALA A 1 82 ? -7.831 -33.066 -8.617 1.00 64.06 82 ALA A CA 1
ATOM 572 C C . ALA A 1 82 ? -6.720 -33.450 -7.621 1.00 64.06 82 ALA A C 1
ATOM 574 O O . ALA A 1 82 ? -6.850 -34.474 -6.944 1.00 64.06 82 ALA A O 1
ATOM 575 N N . PRO A 1 83 ? -5.642 -32.656 -7.492 1.00 64.88 83 PRO A N 1
ATOM 576 C CA . PRO A 1 83 ? -4.675 -32.875 -6.427 1.00 64.88 83 PRO A CA 1
ATOM 577 C C . PRO A 1 83 ? -5.410 -32.834 -5.075 1.00 64.88 83 PRO A C 1
ATOM 579 O O . PRO A 1 83 ? -6.288 -31.979 -4.888 1.00 64.88 83 PRO A O 1
ATOM 582 N N . PRO A 1 84 ? -5.099 -33.739 -4.124 1.00 62.50 84 PRO A N 1
ATOM 583 C CA . PRO A 1 84 ? -5.770 -33.759 -2.830 1.00 62.50 84 PRO A CA 1
ATOM 584 C C . PRO A 1 84 ? -5.657 -32.374 -2.176 1.00 62.50 84 PRO A C 1
ATOM 586 O O . PRO A 1 84 ? -4.582 -31.765 -2.215 1.00 62.50 84 PRO A O 1
ATOM 589 N N . PRO A 1 85 ? -6.745 -31.835 -1.592 1.00 60.25 85 PRO A N 1
ATOM 590 C CA . PRO A 1 85 ? -6.806 -30.441 -1.170 1.00 60.25 85 PRO A CA 1
ATOM 591 C C . PRO A 1 85 ? -5.877 -30.175 0.021 1.00 60.25 85 PRO A C 1
ATOM 593 O O . PRO A 1 85 ? -6.290 -30.203 1.182 1.00 60.25 85 PRO A O 1
ATOM 596 N N . ARG A 1 86 ? -4.618 -29.832 -0.257 1.00 59.16 86 ARG A N 1
ATOM 597 C CA . ARG A 1 86 ? -3.670 -29.287 0.721 1.00 59.16 86 ARG A CA 1
ATOM 598 C C . ARG A 1 86 ? -4.055 -27.834 1.045 1.00 59.16 86 ARG A C 1
ATOM 600 O O . ARG A 1 86 ? -3.422 -26.925 0.530 1.00 59.16 86 ARG A O 1
ATOM 607 N N . SER A 1 87 ? -5.130 -27.601 1.819 1.00 54.41 87 SER A N 1
ATOM 608 C CA . SER A 1 87 ? -5.430 -26.305 2.505 1.00 54.41 87 SER A CA 1
ATOM 609 C C . SER A 1 87 ? -6.850 -26.145 3.092 1.00 54.41 87 SER A C 1
ATOM 611 O O . SER A 1 87 ? -7.096 -25.171 3.814 1.00 54.41 87 SER A O 1
ATOM 613 N N . ARG A 1 88 ? -7.806 -27.057 2.842 1.00 53.50 88 ARG A N 1
ATOM 614 C CA . ARG A 1 88 ? -9.224 -26.857 3.242 1.00 53.50 88 ARG A CA 1
ATOM 615 C C . ARG A 1 88 ? -9.462 -26.733 4.755 1.00 53.50 88 ARG A C 1
ATOM 617 O O . ARG A 1 88 ? -10.390 -26.038 5.167 1.00 53.50 88 ARG A O 1
ATOM 624 N N . THR A 1 89 ? -8.632 -27.352 5.589 1.00 55.06 89 THR A N 1
ATOM 625 C CA . THR A 1 89 ? -8.803 -27.362 7.053 1.00 55.06 89 THR A CA 1
ATOM 626 C C . THR A 1 89 ? -8.343 -26.058 7.713 1.00 55.06 89 THR A C 1
ATOM 628 O O . THR A 1 89 ? -9.060 -25.500 8.543 1.00 55.06 89 THR A O 1
ATOM 631 N N . ARG A 1 90 ? -7.206 -25.491 7.286 1.00 50.81 9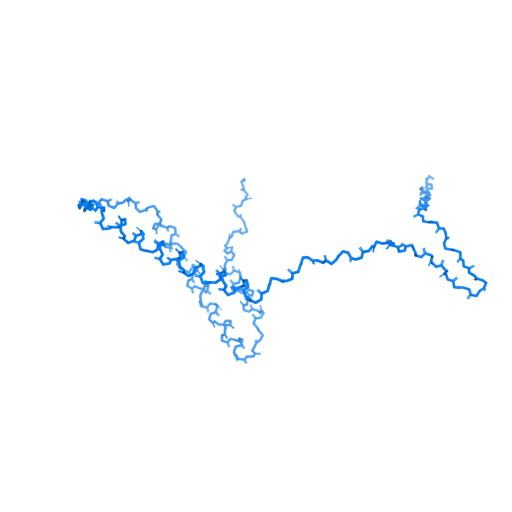0 ARG A N 1
ATOM 632 C CA . ARG A 1 90 ? -6.661 -24.233 7.840 1.00 50.81 90 ARG A CA 1
ATOM 633 C C . ARG A 1 90 ? -7.489 -23.002 7.446 1.00 50.81 90 ARG A C 1
ATOM 635 O O . ARG A 1 90 ? -7.583 -22.058 8.225 1.00 50.81 90 ARG A O 1
ATOM 642 N N . SER A 1 91 ? -8.113 -23.027 6.262 1.00 55.75 91 SER A N 1
ATOM 643 C CA . SER A 1 91 ? -8.994 -21.955 5.772 1.00 55.75 91 SER A CA 1
ATOM 644 C C . SER A 1 91 ? -10.318 -21.891 6.543 1.00 55.75 91 SER A C 1
ATOM 646 O O . SER A 1 91 ? -10.711 -20.807 6.967 1.00 55.75 91 SER A O 1
ATOM 648 N N . ARG A 1 92 ? -10.981 -23.031 6.809 1.00 57.28 92 ARG A N 1
ATOM 649 C CA . ARG A 1 92 ? -12.240 -23.059 7.583 1.00 57.28 92 ARG A CA 1
ATOM 650 C C . ARG A 1 92 ? -12.062 -22.552 9.016 1.00 57.28 92 ARG A C 1
ATOM 652 O O . ARG A 1 92 ? -12.896 -21.779 9.471 1.00 57.28 92 ARG A O 1
ATOM 659 N N . ALA A 1 93 ? -10.957 -22.904 9.676 1.00 60.25 93 ALA A N 1
ATOM 660 C CA . ALA A 1 93 ? -10.662 -22.451 11.039 1.00 60.25 93 ALA A CA 1
ATOM 661 C C . ALA A 1 93 ? -10.475 -20.923 11.159 1.00 60.25 93 ALA A C 1
ATOM 663 O O . ALA A 1 93 ? -10.738 -20.356 12.214 1.00 60.25 93 ALA A O 1
ATOM 664 N N . ARG A 1 94 ? -10.050 -20.240 10.085 1.00 62.22 94 ARG A N 1
ATOM 665 C CA . ARG A 1 94 ? -9.836 -18.780 10.073 1.00 62.22 94 ARG A CA 1
ATOM 666 C C . ARG A 1 94 ? -11.050 -17.975 9.601 1.00 62.22 94 ARG A C 1
ATOM 668 O O . ARG A 1 94 ? -11.049 -16.757 9.744 1.00 62.22 94 ARG A O 1
ATOM 675 N N . ARG A 1 95 ? -12.096 -18.617 9.061 1.00 70.19 95 ARG A N 1
ATOM 676 C CA . ARG A 1 95 ? -13.300 -17.923 8.557 1.00 70.19 95 ARG A CA 1
ATOM 677 C C . ARG A 1 95 ? -14.001 -17.050 9.611 1.00 70.19 95 ARG A C 1
ATOM 679 O O . ARG A 1 95 ? -14.346 -15.926 9.254 1.00 70.19 95 ARG A O 1
ATOM 686 N N . PRO A 1 96 ? -14.188 -17.493 10.871 1.00 75.31 96 PRO A N 1
ATOM 687 C CA . PRO A 1 96 ? -14.811 -16.654 11.897 1.00 75.31 96 PRO A CA 1
ATOM 688 C C . PRO A 1 96 ? -13.978 -15.403 12.205 1.00 75.31 96 PRO A C 1
ATOM 690 O O . PRO A 1 96 ? -14.499 -14.297 12.169 1.00 75.31 96 PRO A O 1
ATOM 693 N N . GLN A 1 97 ? -12.661 -15.570 12.367 1.00 74.94 97 GLN A N 1
ATOM 694 C CA . GLN A 1 97 ? -11.718 -14.478 12.647 1.00 74.94 97 GLN A CA 1
ATOM 695 C C . GLN A 1 97 ? -11.694 -13.434 11.524 1.00 74.94 97 GLN A C 1
ATOM 697 O O . GLN A 1 97 ? -11.662 -12.234 11.776 1.00 74.94 97 GLN A O 1
ATOM 702 N N . ILE A 1 98 ? -11.744 -13.888 10.268 1.00 75.50 98 ILE A N 1
ATOM 703 C CA . ILE A 1 98 ? -11.807 -12.999 9.104 1.00 75.50 98 ILE A CA 1
ATOM 704 C C . ILE A 1 98 ? -13.141 -12.238 9.081 1.00 75.50 98 ILE A C 1
ATOM 706 O O . ILE A 1 98 ? -13.149 -11.040 8.815 1.00 75.50 98 ILE A O 1
ATOM 710 N N . LYS A 1 99 ? -14.263 -12.898 9.397 1.00 82.25 99 LYS A N 1
ATOM 711 C CA . LYS A 1 99 ? -15.585 -12.253 9.448 1.00 82.25 99 LYS A CA 1
ATOM 712 C C . LYS A 1 99 ? -15.653 -11.178 10.539 1.00 82.25 99 LYS A C 1
ATOM 714 O O . LYS A 1 99 ? -16.146 -10.084 10.278 1.00 82.25 99 LYS A O 1
ATOM 719 N N . GLU A 1 100 ? -15.126 -11.465 11.726 1.00 78.50 100 GLU A N 1
ATOM 720 C CA . GLU A 1 100 ? -15.051 -10.506 12.838 1.00 78.50 100 GLU A CA 1
ATOM 721 C C . GLU A 1 100 ? -14.143 -9.315 12.511 1.00 78.50 100 GLU A C 1
ATOM 723 O O . GLU A 1 100 ? -14.506 -8.169 12.775 1.00 78.50 100 GLU A O 1
ATOM 728 N N . ALA A 1 101 ? -12.997 -9.562 11.871 1.00 77.56 101 ALA A N 1
ATOM 729 C CA . ALA A 1 101 ? -12.093 -8.499 11.444 1.00 77.56 101 ALA A CA 1
ATOM 730 C C . ALA A 1 101 ? -12.743 -7.555 10.419 1.00 77.56 101 ALA A C 1
ATOM 732 O O . ALA A 1 101 ? -12.619 -6.338 10.543 1.00 77.56 101 ALA A O 1
ATOM 733 N N . LEU A 1 102 ? -13.468 -8.098 9.437 1.00 83.88 102 LEU A N 1
ATOM 734 C CA . LEU A 1 102 ? -14.175 -7.290 8.439 1.00 83.88 102 LEU A CA 1
ATOM 735 C C . LEU A 1 102 ? -15.292 -6.445 9.066 1.00 83.88 102 LEU A C 1
ATOM 737 O O . LEU A 1 102 ? -15.427 -5.271 8.725 1.00 83.88 102 LEU A O 1
ATOM 741 N N . ALA A 1 103 ? -16.042 -7.001 10.021 1.00 85.31 103 ALA A N 1
ATOM 742 C CA . ALA A 1 103 ? -17.050 -6.246 10.765 1.00 85.31 103 ALA A CA 1
ATOM 743 C C . ALA A 1 103 ? -16.421 -5.102 11.584 1.00 85.31 103 ALA A C 1
ATOM 745 O O . ALA A 1 103 ? -16.932 -3.984 11.592 1.00 85.31 103 ALA A O 1
ATOM 746 N N . ALA A 1 104 ? -15.274 -5.348 12.224 1.00 79.12 104 ALA A N 1
ATOM 747 C CA . ALA A 1 104 ? -14.559 -4.320 12.975 1.00 79.12 104 ALA A CA 1
ATOM 748 C C . ALA A 1 104 ? -14.055 -3.178 12.074 1.00 79.12 104 ALA A C 1
ATOM 750 O O . ALA A 1 104 ? -14.141 -2.014 12.460 1.00 79.12 104 ALA A O 1
ATOM 751 N N . ILE A 1 105 ? -13.573 -3.495 10.867 1.00 80.69 105 ILE A N 1
ATOM 752 C CA . ILE A 1 105 ? -13.145 -2.492 9.879 1.00 80.69 105 ILE A CA 1
ATOM 753 C C . ILE A 1 105 ? -14.331 -1.633 9.424 1.00 80.69 105 ILE A C 1
ATOM 755 O O . ILE A 1 105 ? -14.202 -0.412 9.378 1.00 80.69 105 ILE A O 1
ATOM 759 N N . ALA A 1 106 ? -15.489 -2.237 9.146 1.00 87.19 106 ALA A N 1
ATOM 760 C CA . ALA A 1 106 ? -16.691 -1.494 8.764 1.00 87.19 106 ALA A CA 1
ATOM 761 C C . ALA A 1 106 ? -17.121 -0.493 9.853 1.00 87.19 106 ALA A C 1
ATOM 763 O O . ALA A 1 106 ? -17.383 0.670 9.551 1.00 87.19 106 ALA A O 1
ATOM 764 N N . ASN A 1 107 ? -17.093 -0.910 11.122 1.00 84.06 107 ASN A N 1
ATOM 765 C CA . ASN A 1 107 ? -17.426 -0.039 12.252 1.00 84.06 107 ASN A CA 1
ATOM 766 C C . ASN A 1 107 ? -16.430 1.120 12.418 1.00 84.06 107 ASN A C 1
ATOM 768 O O . ASN A 1 107 ? -16.828 2.230 12.754 1.00 84.06 107 ASN A O 1
ATOM 772 N N . ILE A 1 108 ? -15.136 0.882 12.169 1.00 82.94 108 ILE A N 1
ATOM 773 C CA . ILE A 1 108 ? -14.120 1.944 12.181 1.00 82.94 108 ILE A CA 1
ATOM 774 C C . ILE A 1 108 ? -14.410 2.970 11.085 1.00 82.94 108 ILE A C 1
ATOM 776 O O . ILE A 1 108 ? -14.372 4.166 11.354 1.00 82.94 108 ILE A O 1
ATOM 780 N N . LEU A 1 109 ? -14.707 2.520 9.863 1.00 88.00 109 LEU A N 1
ATOM 781 C CA . LEU A 1 109 ? -14.999 3.421 8.746 1.00 88.00 109 LEU A CA 1
ATOM 782 C C . LEU A 1 109 ? -16.247 4.269 9.013 1.00 88.00 109 LEU A C 1
ATOM 784 O O . LEU A 1 109 ? -16.228 5.468 8.748 1.00 88.00 109 LEU A O 1
ATOM 788 N N . GLN A 1 110 ? -17.290 3.673 9.594 1.00 89.12 110 GLN A N 1
ATOM 789 C CA . GLN A 1 110 ? -18.491 4.403 10.004 1.00 89.12 110 GLN A CA 1
ATOM 790 C C . GLN A 1 110 ? -18.197 5.430 11.105 1.00 89.12 110 GLN A C 1
ATOM 792 O O . GLN A 1 110 ? -18.635 6.569 10.996 1.00 89.12 110 GLN A O 1
ATOM 797 N N . ALA A 1 111 ? -17.404 5.075 12.121 1.00 84.25 111 ALA A N 1
ATOM 798 C CA . ALA A 1 111 ? -17.022 6.003 13.188 1.00 84.25 111 ALA A CA 1
ATOM 799 C C . ALA A 1 111 ? -16.186 7.185 12.665 1.00 84.25 111 ALA A C 1
ATOM 801 O O . ALA A 1 111 ? -16.418 8.326 13.050 1.00 84.25 111 ALA A O 1
ATOM 802 N N . VAL A 1 112 ? -15.259 6.932 11.733 1.00 87.50 112 VAL A N 1
ATOM 803 C CA . VAL A 1 112 ? -14.485 7.996 11.072 1.00 87.50 112 VAL A CA 1
ATOM 804 C C . VAL A 1 112 ? -15.401 8.929 10.275 1.00 87.50 112 VAL A C 1
ATOM 806 O O . VAL A 1 112 ? -15.208 10.141 10.311 1.00 87.50 112 VAL A O 1
ATOM 809 N N . GLN A 1 113 ? -16.412 8.390 9.586 1.00 89.62 113 GLN A N 1
ATOM 810 C CA . GLN A 1 113 ? -17.405 9.197 8.866 1.00 89.62 113 GLN A CA 1
ATOM 811 C C . GLN A 1 113 ? -18.313 10.002 9.806 1.00 89.62 113 GLN A C 1
ATOM 813 O O . GLN A 1 113 ? -18.701 11.113 9.461 1.00 89.62 113 GLN A O 1
ATOM 818 N N . ALA A 1 114 ? -18.618 9.469 10.989 1.00 86.56 114 ALA A N 1
ATOM 819 C CA . ALA A 1 114 ? -19.407 10.144 12.018 1.00 86.56 114 ALA A CA 1
ATOM 820 C C . ALA A 1 114 ? -18.627 11.238 12.777 1.00 86.56 114 ALA A C 1
ATOM 822 O O . ALA A 1 114 ? -19.217 11.970 13.565 1.00 86.56 114 ALA A O 1
ATOM 823 N N . GLY A 1 115 ? -17.314 11.368 12.546 1.00 86.75 115 GLY A N 1
ATOM 824 C CA . GLY A 1 115 ? -16.450 12.296 13.283 1.00 86.75 115 GLY A CA 1
ATOM 825 C C . GLY A 1 115 ? -16.063 11.807 14.684 1.00 86.75 115 GLY A C 1
ATOM 826 O O . GLY A 1 115 ? -15.453 12.556 15.448 1.00 86.75 115 GLY A O 1
ATOM 827 N N . ASP A 1 116 ? -16.374 10.553 15.017 1.00 85.25 116 ASP A N 1
ATOM 828 C CA . ASP A 1 116 ? -16.015 9.931 16.288 1.00 85.25 116 ASP A CA 1
ATOM 829 C C . ASP A 1 116 ? -14.537 9.530 16.319 1.00 85.25 116 ASP A C 1
ATOM 831 O O . ASP A 1 116 ? -13.912 9.238 15.298 1.00 85.25 116 ASP A O 1
ATOM 835 N N . ASN A 1 117 ? -13.959 9.450 17.521 1.00 81.06 117 ASN A N 1
ATOM 836 C CA . ASN A 1 117 ? -12.570 9.033 17.685 1.00 81.06 117 ASN A CA 1
ATOM 837 C C . ASN A 1 117 ? -12.406 7.527 17.377 1.00 81.06 117 ASN A C 1
ATOM 839 O O . ASN A 1 117 ? -12.880 6.685 18.149 1.00 81.06 117 ASN A O 1
ATOM 843 N N . PRO A 1 118 ? -11.666 7.142 16.321 1.00 80.19 118 PRO A N 1
ATOM 844 C CA . PRO A 1 118 ? -11.550 5.744 15.916 1.00 80.19 118 PRO A CA 1
ATOM 845 C C . PRO A 1 118 ? -10.498 4.962 16.725 1.00 80.19 118 PRO A C 1
ATOM 847 O O . PRO A 1 118 ? -10.431 3.731 16.643 1.00 80.19 118 PRO A O 1
ATOM 850 N N . ALA A 1 119 ? -9.671 5.636 17.536 1.00 77.00 119 ALA A N 1
ATOM 851 C CA . ALA A 1 119 ? -8.579 5.027 18.303 1.00 77.00 119 ALA A CA 1
ATOM 852 C C . ALA A 1 119 ? -8.982 3.812 19.179 1.00 77.00 119 ALA A C 1
ATOM 854 O O . ALA A 1 119 ? -8.279 2.793 19.147 1.00 77.00 119 ALA A O 1
ATOM 855 N N . PRO A 1 120 ? -10.084 3.834 19.960 1.00 81.25 120 PRO A N 1
ATOM 856 C CA . PRO A 1 120 ? -10.531 2.657 20.710 1.00 81.25 120 PRO A CA 1
ATOM 857 C C . PRO A 1 120 ? -10.974 1.487 19.815 1.00 81.25 120 PRO A C 1
ATOM 859 O O . PRO A 1 120 ? -10.744 0.331 20.182 1.00 81.25 120 PRO A O 1
ATOM 862 N N . LEU A 1 121 ? -11.548 1.758 18.640 1.00 78.69 121 LEU A N 1
ATOM 863 C CA . LEU A 1 121 ? -11.987 0.730 17.691 1.00 78.69 121 LEU A CA 1
ATOM 864 C C . LEU A 1 121 ? -10.792 0.058 17.001 1.00 78.69 121 LEU A C 1
ATOM 866 O O . LEU A 1 121 ? -10.756 -1.171 16.907 1.00 78.69 121 LEU A O 1
ATOM 870 N N . PHE A 1 122 ? -9.761 0.829 16.637 1.00 76.88 122 PHE A N 1
ATOM 871 C CA . PHE A 1 122 ? -8.503 0.289 16.108 1.00 76.88 122 PHE A CA 1
ATOM 872 C C . PHE A 1 122 ? -7.826 -0.679 17.084 1.00 76.88 122 PHE A C 1
ATOM 874 O O . PHE A 1 122 ? -7.363 -1.743 16.673 1.00 76.88 122 PHE A O 1
ATOM 881 N N . ARG A 1 123 ? -7.813 -0.368 18.390 1.00 80.31 123 ARG A N 1
ATOM 882 C CA . ARG A 1 123 ? -7.246 -1.268 19.413 1.00 80.31 123 ARG A CA 1
ATOM 883 C C . ARG A 1 123 ? -8.017 -2.587 19.527 1.00 80.31 123 ARG A C 1
ATOM 885 O O . ARG A 1 123 ? -7.390 -3.642 19.629 1.00 80.31 123 ARG A O 1
ATOM 892 N N . ARG A 1 124 ? -9.355 -2.548 19.469 1.00 71.81 124 ARG A N 1
ATOM 893 C CA . ARG A 1 124 ? -10.200 -3.759 19.481 1.00 71.81 124 ARG A CA 1
ATOM 894 C C . ARG A 1 124 ? -9.988 -4.607 18.221 1.00 71.81 124 ARG A C 1
ATOM 896 O O . ARG A 1 124 ? -9.762 -5.810 18.340 1.00 71.81 124 ARG A O 1
ATOM 903 N N . ALA A 1 125 ? -9.962 -3.984 17.042 1.00 72.00 125 ALA A N 1
ATOM 904 C CA . ALA A 1 125 ? -9.719 -4.667 15.769 1.00 72.00 125 ALA A CA 1
ATOM 905 C C . ALA A 1 125 ? -8.314 -5.296 15.694 1.00 72.00 125 ALA A C 1
ATOM 907 O O . ALA A 1 125 ? -8.163 -6.455 15.308 1.00 72.00 125 ALA A O 1
ATOM 908 N N . ALA A 1 126 ? -7.280 -4.570 16.132 1.00 72.56 126 ALA A N 1
ATOM 909 C CA . ALA A 1 126 ? -5.908 -5.076 16.170 1.00 72.56 126 ALA A CA 1
ATOM 910 C C . ALA A 1 126 ? -5.752 -6.271 17.128 1.00 72.56 126 ALA A C 1
ATOM 912 O O . ALA A 1 126 ? -5.007 -7.206 16.833 1.00 72.56 126 ALA A O 1
ATOM 913 N N . SER A 1 127 ? -6.474 -6.271 18.253 1.00 69.06 127 SER A N 1
ATOM 914 C CA . SER A 1 127 ? -6.502 -7.401 19.189 1.00 69.06 127 SER A CA 1
ATOM 915 C C . SER A 1 127 ? -7.135 -8.652 18.566 1.00 69.06 127 SER A C 1
ATOM 917 O O . SER A 1 127 ? -6.581 -9.745 18.689 1.00 69.06 127 SER A O 1
ATOM 919 N N . ALA A 1 128 ? -8.232 -8.487 17.817 1.00 67.88 128 ALA A N 1
ATOM 920 C CA . ALA A 1 128 ? -8.883 -9.581 17.092 1.00 67.88 128 ALA A CA 1
ATOM 921 C C . ALA A 1 128 ? -7.967 -10.198 16.013 1.00 67.88 128 ALA A C 1
ATOM 923 O O . ALA A 1 128 ? -7.930 -11.417 15.845 1.00 67.88 128 ALA A O 1
ATOM 924 N N . LEU A 1 129 ? -7.166 -9.372 15.328 1.00 64.44 129 LEU A N 1
ATOM 925 C CA . LEU A 1 129 ? -6.220 -9.813 14.293 1.00 64.44 129 LEU A CA 1
ATOM 926 C C . LEU A 1 129 ? -4.947 -10.464 14.851 1.00 64.44 129 LEU A C 1
ATOM 928 O O . LEU A 1 129 ? -4.373 -11.345 14.210 1.00 64.44 129 LEU A O 1
ATOM 932 N N . LYS A 1 130 ? -4.500 -10.054 16.044 1.00 68.50 130 LYS A N 1
ATOM 933 C CA . LYS A 1 130 ? -3.292 -10.596 16.687 1.00 68.50 130 LYS A CA 1
ATOM 934 C C . LYS A 1 130 ? -3.448 -12.057 17.117 1.00 68.50 130 LYS A C 1
ATOM 936 O O . LYS A 1 130 ? -2.439 -12.740 17.287 1.00 68.50 130 LYS A O 1
ATOM 941 N N . GLY A 1 131 ? -4.686 -12.537 17.249 1.00 60.72 131 GLY A N 1
ATOM 942 C CA . GLY A 1 131 ? -5.009 -13.900 17.657 1.00 60.72 131 GLY A CA 1
ATOM 943 C C . GLY A 1 131 ? -4.472 -14.269 19.055 1.00 60.72 131 GLY A C 1
ATOM 944 O O . GLY A 1 131 ? -3.666 -13.552 19.650 1.00 60.72 131 GLY A O 1
ATOM 945 N N . PRO A 1 132 ? -4.875 -15.422 19.611 1.00 57.25 132 PRO A N 1
ATOM 946 C CA . PRO A 1 132 ? -4.405 -15.915 20.914 1.00 57.25 132 PRO A CA 1
ATOM 947 C C . PRO A 1 132 ? -2.942 -16.430 20.905 1.00 57.25 132 PRO A C 1
ATOM 949 O O . PRO A 1 132 ? -2.599 -17.379 21.608 1.00 57.25 132 PRO A O 1
ATOM 952 N N . THR A 1 133 ? -2.046 -15.831 20.113 1.00 56.03 133 THR A N 1
ATOM 953 C CA . THR A 1 133 ? -0.648 -16.269 19.921 1.00 56.03 133 THR A CA 1
ATOM 954 C C . THR A 1 133 ? 0.382 -15.418 20.674 1.00 56.03 133 THR A C 1
ATOM 956 O O . THR A 1 133 ? 1.517 -15.276 20.233 1.00 56.03 133 THR A O 1
ATOM 959 N N . ARG A 1 134 ? 0.039 -14.873 21.847 1.00 50.59 134 ARG A N 1
ATOM 960 C CA . ARG A 1 134 ? 1.036 -14.564 22.891 1.00 50.59 134 ARG A CA 1
ATOM 961 C C . ARG A 1 134 ? 0.831 -15.562 24.029 1.00 50.59 134 ARG A C 1
ATOM 963 O O . ARG A 1 134 ? 0.085 -15.288 24.955 1.00 50.59 134 ARG A O 1
ATOM 970 N N . GLY A 1 135 ? 1.420 -16.753 23.904 1.00 53.53 135 GLY A N 1
ATOM 971 C CA . GLY A 1 135 ? 1.320 -17.779 24.951 1.00 53.53 135 GLY A CA 1
ATOM 972 C C . GLY A 1 135 ? 1.653 -19.224 24.561 1.00 53.53 135 GLY A C 1
ATOM 973 O O . GLY A 1 135 ? 1.779 -20.052 25.453 1.00 53.53 135 GLY A O 1
ATOM 974 N N . ARG A 1 136 ? 1.832 -19.565 23.273 1.00 56.22 136 ARG A N 1
ATOM 975 C CA . ARG A 1 136 ? 2.178 -20.943 22.841 1.00 56.22 136 ARG A CA 1
ATOM 976 C C . ARG A 1 136 ? 3.591 -21.096 22.269 1.00 56.22 136 ARG A C 1
ATOM 978 O O . ARG A 1 136 ? 3.784 -21.786 21.278 1.00 56.22 136 ARG A O 1
ATOM 985 N N . SER A 1 137 ? 4.576 -20.498 22.928 1.00 48.59 137 SER A N 1
ATOM 986 C CA . SER A 1 137 ? 5.966 -20.971 22.866 1.00 48.59 137 SER A CA 1
ATOM 987 C C . SER A 1 137 ? 6.554 -20.995 24.280 1.00 48.59 137 SER A C 1
ATOM 989 O O . SER A 1 137 ? 7.443 -20.229 24.632 1.00 48.59 137 SER A O 1
ATOM 991 N N . ARG A 1 138 ? 5.977 -21.844 25.133 1.00 50.00 138 ARG A N 1
ATOM 992 C CA . ARG A 1 138 ? 6.715 -22.496 26.222 1.00 50.00 138 ARG A CA 1
ATOM 993 C C . ARG A 1 138 ? 6.918 -23.952 25.798 1.00 50.00 138 ARG A C 1
ATOM 995 O O . ARG A 1 138 ? 6.174 -24.825 26.234 1.00 50.00 138 ARG A O 1
ATOM 1002 N N . ARG A 1 139 ? 7.819 -24.165 24.845 1.00 50.47 139 ARG A N 1
ATOM 1003 C CA . ARG A 1 139 ? 8.538 -25.411 24.564 1.00 50.47 139 ARG A CA 1
ATOM 1004 C C . ARG A 1 139 ? 9.883 -25.012 23.991 1.00 50.47 139 ARG A C 1
ATOM 1006 O O . ARG A 1 139 ? 9.871 -24.042 23.198 1.00 50.47 139 ARG A O 1
#

Foldseek 3Di:
DDDDDDDDDDDDDPDFDQDPVRDGDDDDDDDPDPPDDDPDDDDPVRVVVVVVVVVVVVVVVVVVVVVVVVPDDDPDPPPCPDDDDPPPPVVVVCVVLVVVLVVLVVVLVVCVVVVHDSVVSVVVSVVSVVPPPPPPPPD

Radius of gyration: 35.35 Å; chains: 1; bounding box: 60×77×86 Å

Sequence (139 aa):
MGAPPTVAPMTSGAAPTVDEEGFITVRHRTRRGGRKRGPAAPSLAAQEASRAAALHAVSADVANRAAAATKAPAPAPILRTAPPPRSRTRSRARRPQIKEALAAIANILQAVQAGDNPAPLFRRAASALKGPTRGRSRR

Organism: NCBI:txid345717

Secondary structure (DSSP, 8-state):
--PPP-------SPPPPBPTTS-B-----------PPPPPPPPHHHHHHHHHHHHHHHHHHHHHHHHHHHTSPPPP-----PPP-TTHHHHHHHHHHHHHHHHHHHHHHHHHHTT---HHHHHHHHHHHHTT-SS----